Protein AF-A0A2I1HWG8-F1 (afdb_monomer)

Nearest PDB structures (foldseek):
  2mv4-assembly1_A  TM=3.698E-01  e=4.205E+00  Mason-Pfizer monkey virus

Radius of gyration: 22.38 Å; Cα contacts (8 Å, |Δi|>4): 53; chains: 1; bounding box: 55×50×61 Å

Organism: NCBI:txid588596

Sequence (105 aa):
IYILNNLQLQRNLRDRLNATCEKGKYASEQTPGKIRSVITSFKSDFPTFPVSVGDFVLQKITEDIVGNWAETERKKKIKEAQIQGIEPPPKRKNITPPNPKLKKM

Secondary structure (DSSP, 8-state):
--HHHHHHHHHHHHHHHHHHSPTT--GGGSPTTHHHHHHHHHHHH-TTS-HHHHHHHHHHHHHHHHHHHHHHHHHHHHHHHHHTT-PPPPP----PPPP------

Structure (mmCIF, N/CA/C/O backbone):
data_AF-A0A2I1HWG8-F1
#
_entry.id   AF-A0A2I1HWG8-F1
#
loop_
_atom_site.group_PDB
_atom_site.id
_atom_site.type_symbol
_atom_site.label_atom_id
_atom_site.label_alt_id
_atom_site.label_comp_id
_atom_site.label_asym_id
_atom_site.label_entity_id
_atom_site.label_seq_id
_atom_site.pdbx_PDB_ins_code
_atom_site.Cartn_x
_atom_site.Cartn_y
_atom_site.Cartn_z
_atom_site.occupancy
_atom_site.B_iso_or_equiv
_atom_site.auth_seq_id
_atom_site.auth_comp_id
_atom_site.auth_asym_id
_atom_site.auth_atom_id
_atom_site.pdbx_PDB_model_num
ATOM 1 N N . ILE A 1 1 ? 27.637 2.834 -8.449 1.00 49.03 1 ILE A N 1
ATOM 2 C CA . ILE A 1 1 ? 26.500 3.697 -8.876 1.00 49.03 1 ILE A CA 1
ATOM 3 C C . ILE A 1 1 ? 25.121 3.069 -8.577 1.00 49.03 1 ILE A C 1
ATOM 5 O O . ILE A 1 1 ? 24.176 3.805 -8.345 1.00 49.03 1 ILE A O 1
ATOM 9 N N . TYR A 1 2 ? 24.979 1.741 -8.463 1.00 50.56 2 TYR A N 1
ATOM 10 C CA . TYR A 1 2 ? 23.666 1.080 -8.313 1.00 50.56 2 TYR A CA 1
ATOM 11 C C . TYR A 1 2 ? 22.919 1.247 -6.968 1.00 50.56 2 TYR A C 1
ATOM 13 O O . TYR A 1 2 ? 21.705 1.071 -6.931 1.00 50.56 2 TYR A O 1
ATOM 21 N N . ILE A 1 3 ? 23.592 1.593 -5.866 1.00 48.94 3 ILE A N 1
ATOM 22 C CA . ILE A 1 3 ? 22.976 1.563 -4.520 1.00 48.94 3 ILE A CA 1
ATO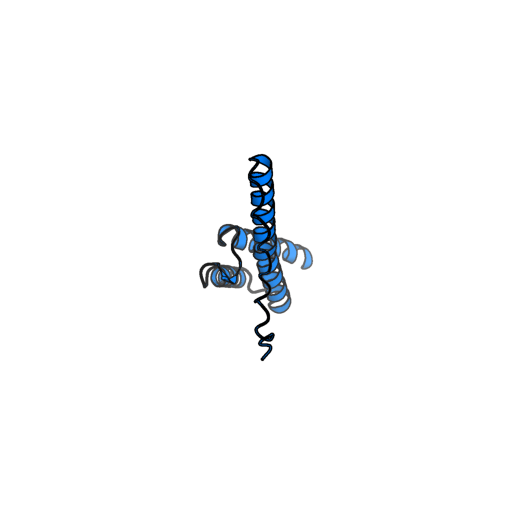M 23 C C . ILE A 1 3 ? 22.086 2.792 -4.247 1.00 48.94 3 ILE A C 1
ATOM 25 O O . ILE A 1 3 ? 21.051 2.669 -3.594 1.00 48.94 3 ILE A O 1
ATOM 29 N N . LEU A 1 4 ? 22.424 3.961 -4.806 1.00 49.41 4 LEU A N 1
ATOM 30 C CA . LEU A 1 4 ? 21.658 5.204 -4.608 1.00 49.41 4 LEU A CA 1
ATOM 31 C C . LEU A 1 4 ? 20.242 5.145 -5.209 1.00 49.41 4 LEU A C 1
ATOM 33 O O . LEU A 1 4 ? 19.339 5.815 -4.711 1.00 49.41 4 LEU A O 1
ATOM 37 N N . ASN A 1 5 ? 20.022 4.301 -6.223 1.00 65.31 5 ASN A N 1
ATOM 38 C CA . ASN A 1 5 ? 18.716 4.159 -6.867 1.00 65.31 5 ASN A CA 1
ATOM 39 C C . ASN A 1 5 ? 17.705 3.400 -6.003 1.00 65.31 5 ASN A C 1
ATOM 41 O O . ASN A 1 5 ? 16.516 3.699 -6.054 1.00 65.31 5 ASN A O 1
ATOM 45 N N . ASN A 1 6 ? 18.148 2.445 -5.178 1.00 70.69 6 ASN A N 1
ATOM 46 C CA . ASN A 1 6 ? 17.208 1.586 -4.462 1.00 70.69 6 ASN A CA 1
ATOM 47 C C . ASN A 1 6 ? 16.400 2.378 -3.425 1.00 70.69 6 ASN A C 1
ATOM 49 O O . ASN A 1 6 ? 15.178 2.321 -3.444 1.00 70.69 6 ASN A O 1
ATOM 53 N N . LEU A 1 7 ? 17.057 3.202 -2.602 1.00 74.06 7 LEU A N 1
ATOM 54 C CA . LEU A 1 7 ? 16.387 4.023 -1.583 1.00 74.06 7 LEU A CA 1
ATOM 55 C C . LEU A 1 7 ? 15.351 4.996 -2.169 1.00 74.06 7 LEU A C 1
ATOM 57 O O . LEU A 1 7 ? 14.296 5.205 -1.571 1.00 74.06 7 LEU A O 1
ATOM 61 N N . GLN A 1 8 ? 15.636 5.579 -3.335 1.00 78.81 8 GLN A N 1
ATOM 62 C CA . GLN A 1 8 ? 14.701 6.480 -4.015 1.00 78.81 8 GLN A CA 1
ATOM 63 C C . GLN A 1 8 ? 13.473 5.728 -4.534 1.00 78.81 8 GLN A C 1
ATOM 65 O O . GLN A 1 8 ? 12.345 6.192 -4.370 1.00 78.81 8 GLN A O 1
ATOM 70 N N . LEU A 1 9 ? 13.678 4.527 -5.075 1.00 79.19 9 LEU A N 1
ATOM 71 C CA . LEU A 1 9 ? 12.603 3.635 -5.507 1.00 79.19 9 LEU A CA 1
ATOM 72 C C . LEU A 1 9 ? 11.710 3.213 -4.332 1.00 79.19 9 LEU A C 1
ATOM 74 O O . LEU A 1 9 ? 10.487 3.228 -4.459 1.00 79.19 9 LEU A O 1
ATOM 78 N N . GLN A 1 10 ? 12.296 2.932 -3.164 1.00 78.06 10 GLN A N 1
ATOM 79 C CA . GLN A 1 10 ? 11.528 2.618 -1.954 1.00 78.06 10 GLN A CA 1
ATOM 80 C C . GLN A 1 10 ? 10.645 3.785 -1.502 1.00 78.06 10 GLN A C 1
ATOM 82 O O . GLN A 1 10 ? 9.476 3.586 -1.172 1.00 78.06 10 GLN A O 1
ATOM 87 N N . ARG A 1 11 ? 11.189 5.009 -1.496 1.00 82.19 11 ARG A N 1
ATOM 88 C CA . ARG A 1 11 ? 10.424 6.213 -1.135 1.00 82.19 11 ARG A CA 1
ATOM 89 C C . ARG A 1 11 ? 9.278 6.455 -2.108 1.00 82.19 11 ARG A C 1
ATOM 91 O O . ARG A 1 11 ? 8.148 6.616 -1.667 1.00 82.19 11 ARG A O 1
ATOM 98 N N . ASN A 1 12 ? 9.547 6.377 -3.409 1.00 85.44 12 ASN A N 1
ATOM 99 C CA . ASN A 1 12 ? 8.529 6.554 -4.441 1.00 85.44 12 ASN A CA 1
ATOM 100 C C . ASN A 1 12 ? 7.367 5.560 -4.278 1.00 85.44 12 ASN A C 1
ATOM 102 O O . ASN A 1 12 ? 6.200 5.951 -4.275 1.00 85.44 12 ASN A O 1
ATOM 106 N N . LEU A 1 13 ? 7.687 4.282 -4.070 1.00 82.38 13 LEU A N 1
ATOM 107 C CA . LEU A 1 13 ? 6.698 3.242 -3.813 1.00 82.38 13 LEU A CA 1
ATOM 108 C C . LEU A 1 13 ? 5.878 3.524 -2.547 1.00 82.38 13 LEU A C 1
ATOM 110 O O . LEU A 1 13 ? 4.651 3.413 -2.567 1.00 82.38 13 LEU A O 1
ATOM 114 N N . ARG A 1 14 ? 6.543 3.916 -1.455 1.00 81.88 14 ARG A N 1
ATOM 115 C CA . ARG A 1 14 ? 5.887 4.286 -0.195 1.00 81.88 14 ARG A CA 1
ATOM 116 C C . ARG A 1 14 ? 4.923 5.455 -0.383 1.00 81.88 14 ARG A C 1
ATOM 118 O O . ARG A 1 14 ? 3.805 5.404 0.123 1.00 81.88 14 ARG A O 1
ATOM 125 N N . ASP A 1 15 ? 5.325 6.478 -1.126 1.00 85.75 15 ASP A N 1
ATOM 126 C CA . ASP A 1 15 ? 4.498 7.658 -1.382 1.00 85.75 15 ASP A CA 1
ATOM 127 C C . ASP A 1 15 ? 3.276 7.314 -2.243 1.00 85.75 15 ASP A C 1
ATOM 129 O O . ASP A 1 15 ? 2.158 7.726 -1.928 1.00 85.75 15 ASP A O 1
ATOM 133 N N . ARG A 1 16 ? 3.447 6.467 -3.266 1.00 87.31 16 ARG A N 1
ATOM 134 C CA . ARG A 1 16 ? 2.336 5.950 -4.085 1.00 87.31 16 ARG A CA 1
ATOM 135 C C . ARG A 1 16 ? 1.347 5.117 -3.269 1.00 87.31 16 ARG A C 1
ATOM 137 O O . ARG A 1 16 ? 0.132 5.264 -3.430 1.00 87.31 16 ARG A O 1
ATOM 144 N N . LEU A 1 17 ? 1.852 4.267 -2.375 1.00 83.31 17 LEU A N 1
ATOM 145 C CA . LEU A 1 17 ? 1.020 3.489 -1.459 1.00 83.31 17 LEU A CA 1
ATOM 146 C C . LEU A 1 17 ? 0.265 4.406 -0.487 1.00 83.31 17 LEU A C 1
ATOM 148 O O . LEU A 1 17 ? -0.941 4.235 -0.334 1.00 83.31 17 LEU A O 1
ATOM 152 N N . ASN A 1 18 ? 0.920 5.420 0.086 1.00 81.00 18 ASN A N 1
ATOM 153 C CA . ASN A 1 18 ? 0.289 6.409 0.971 1.00 81.00 18 ASN A CA 1
ATOM 154 C C . ASN A 1 18 ? -0.793 7.251 0.282 1.00 81.00 18 ASN A C 1
ATOM 156 O O . ASN A 1 18 ? -1.756 7.654 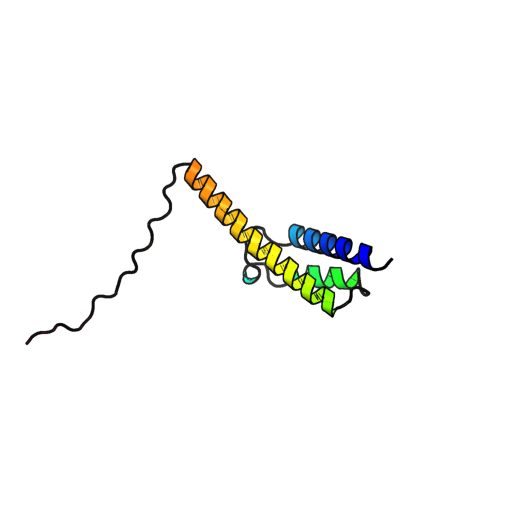0.933 1.00 81.00 18 ASN A O 1
ATOM 160 N N . ALA A 1 19 ? -0.632 7.542 -1.009 1.00 84.62 19 ALA A N 1
ATOM 161 C CA . ALA A 1 19 ? -1.617 8.289 -1.785 1.00 84.62 19 ALA A CA 1
ATOM 162 C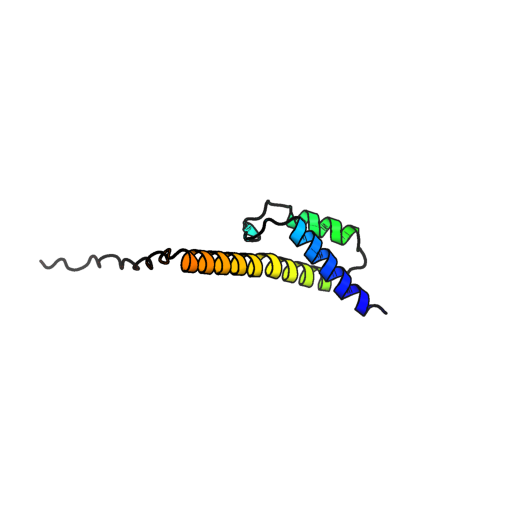 C . ALA A 1 19 ? -2.862 7.450 -2.126 1.00 84.62 19 ALA A C 1
ATOM 164 O O . ALA A 1 19 ? -3.955 7.995 -2.249 1.00 84.62 19 ALA A O 1
ATOM 165 N N . THR A 1 20 ? -2.701 6.131 -2.280 1.00 83.50 20 THR A N 1
ATOM 166 C CA . THR A 1 20 ? -3.764 5.244 -2.786 1.00 83.50 20 THR A CA 1
ATOM 167 C C . THR A 1 20 ? -4.486 4.473 -1.677 1.00 83.50 20 THR A C 1
ATOM 169 O O . THR A 1 20 ? -5.680 4.187 -1.790 1.00 83.50 20 THR A O 1
ATOM 172 N N . CYS A 1 21 ? -3.772 4.096 -0.615 1.00 79.94 21 CYS A N 1
ATOM 173 C CA . CYS A 1 21 ? -4.315 3.302 0.482 1.00 79.94 21 CYS A CA 1
ATOM 174 C C . CYS A 1 21 ? -5.095 4.179 1.464 1.00 79.94 21 CYS A C 1
ATOM 176 O O . CYS A 1 21 ? -4.703 5.299 1.790 1.00 79.94 21 CYS A O 1
ATOM 178 N N . GLU A 1 22 ? -6.198 3.646 1.980 1.00 76.69 22 GLU A N 1
ATOM 179 C CA . GLU A 1 22 ? -6.999 4.326 2.989 1.00 76.69 22 GLU A CA 1
ATOM 180 C C . GLU A 1 22 ? -6.270 4.319 4.332 1.00 76.69 22 GLU A C 1
ATOM 182 O O . GLU A 1 22 ? -5.831 3.281 4.831 1.00 76.69 22 GLU A O 1
ATOM 187 N N . LYS A 1 23 ? -6.131 5.504 4.923 1.00 73.94 23 LYS A N 1
ATOM 188 C CA . LYS A 1 23 ? -5.430 5.692 6.192 1.00 73.94 23 LYS A CA 1
ATOM 189 C C . LYS A 1 23 ? -6.173 5.001 7.336 1.00 73.94 23 LYS A C 1
ATOM 191 O O . LYS A 1 23 ? -7.389 5.117 7.451 1.00 73.94 23 LYS A O 1
ATOM 196 N N . GLY A 1 24 ? -5.421 4.327 8.206 1.00 69.75 24 GLY A N 1
ATOM 197 C CA . GLY A 1 24 ? -5.946 3.707 9.429 1.00 69.75 24 GLY A CA 1
ATOM 198 C C . GLY A 1 24 ? -6.660 2.366 9.231 1.00 69.75 24 GLY A C 1
ATOM 199 O O . GLY A 1 24 ? -7.250 1.873 10.187 1.00 69.75 24 GLY A O 1
ATOM 200 N N . LYS A 1 25 ? -6.600 1.781 8.029 1.00 68.81 25 LYS A N 1
ATOM 201 C CA . LYS A 1 25 ? -7.149 0.455 7.718 1.00 68.81 25 LYS A CA 1
ATOM 202 C C . LYS A 1 25 ? -6.052 -0.588 7.560 1.00 68.81 25 LYS A C 1
ATOM 204 O O . LYS A 1 25 ? -4.999 -0.293 6.987 1.00 68.81 25 LYS A O 1
ATOM 209 N N . TYR A 1 26 ? -6.330 -1.814 8.004 1.00 66.44 26 TYR A N 1
ATOM 210 C CA . TYR A 1 26 ? -5.456 -2.960 7.741 1.00 66.44 26 TYR A CA 1
ATOM 211 C C . TYR A 1 26 ? -5.420 -3.314 6.245 1.00 66.44 26 TYR A C 1
ATOM 213 O O . TYR A 1 26 ? -6.313 -2.956 5.484 1.00 66.44 26 TYR A O 1
ATOM 221 N N . ALA A 1 27 ? -4.402 -4.057 5.802 1.00 64.31 27 ALA A N 1
ATOM 222 C CA . ALA A 1 27 ? -4.206 -4.415 4.393 1.00 64.31 27 ALA A CA 1
ATOM 223 C C . ALA A 1 27 ? -5.374 -5.272 3.896 1.00 64.31 27 ALA A C 1
ATOM 225 O O . ALA A 1 27 ? -5.812 -5.127 2.761 1.00 64.31 27 ALA A O 1
ATOM 226 N N . SER A 1 28 ? -5.907 -6.111 4.787 1.00 69.81 28 SER A N 1
ATOM 227 C CA . SER A 1 28 ? -7.117 -6.911 4.597 1.00 69.81 28 SER A CA 1
ATOM 228 C C . SER A 1 28 ? -8.400 -6.083 4.485 1.00 69.81 28 SER A C 1
ATOM 230 O O . SER A 1 28 ? -9.393 -6.578 3.968 1.00 69.81 28 SER A O 1
ATOM 232 N N . GLU A 1 29 ? -8.395 -4.846 4.984 1.00 72.56 29 GLU A N 1
ATOM 233 C CA . GLU A 1 29 ? -9.540 -3.925 4.992 1.00 72.56 29 GLU A CA 1
ATOM 234 C C . GLU A 1 29 ? -9.465 -2.883 3.866 1.00 72.56 29 GLU A C 1
ATOM 236 O O . GLU A 1 29 ? -10.422 -2.139 3.636 1.00 72.56 29 GLU A O 1
ATOM 241 N N . GLN A 1 30 ? -8.327 -2.804 3.168 1.00 74.75 30 GLN A N 1
ATOM 242 C CA . GLN A 1 30 ? -8.190 -1.990 1.967 1.00 74.75 30 GLN A CA 1
ATOM 243 C C . GLN A 1 30 ? -9.080 -2.542 0.857 1.00 74.75 30 GLN A C 1
ATOM 245 O O . GLN A 1 30 ? -9.334 -3.745 0.780 1.00 74.75 30 GLN A O 1
ATOM 250 N N . THR A 1 31 ? -9.508 -1.669 -0.058 1.00 78.88 31 THR A N 1
ATOM 251 C CA . THR A 1 31 ? -10.241 -2.122 -1.243 1.00 78.88 31 THR A CA 1
ATOM 252 C C . THR A 1 31 ? -9.419 -3.188 -1.977 1.00 78.88 31 THR A C 1
ATOM 254 O O . THR A 1 31 ? -8.261 -2.916 -2.337 1.00 78.88 31 THR A O 1
ATOM 257 N N . PRO A 1 32 ? -9.993 -4.381 -2.224 1.00 76.12 32 PRO A N 1
ATOM 258 C CA . PRO A 1 32 ? -9.300 -5.451 -2.920 1.00 76.12 32 PRO A CA 1
ATOM 259 C C . PRO A 1 32 ? -8.712 -4.942 -4.235 1.00 76.12 32 PRO A C 1
ATOM 261 O O . PRO A 1 32 ? -9.381 -4.276 -5.020 1.00 76.12 32 PRO A O 1
ATOM 264 N N . GLY A 1 33 ? -7.430 -5.218 -4.461 1.00 78.56 33 GLY A N 1
ATOM 265 C CA . GLY A 1 33 ? -6.748 -4.840 -5.697 1.00 78.56 33 GLY A CA 1
ATOM 266 C C . GLY A 1 33 ? -6.110 -3.447 -5.725 1.00 78.56 33 GLY A C 1
ATOM 267 O O . GLY A 1 33 ? -5.232 -3.258 -6.561 1.00 78.56 33 GLY A O 1
ATOM 268 N N . LYS A 1 34 ? -6.415 -2.508 -4.810 1.00 82.00 34 LYS A N 1
ATOM 269 C CA . LYS A 1 34 ? -5.744 -1.182 -4.782 1.00 82.00 34 LYS A CA 1
ATOM 270 C C . LYS A 1 34 ? -4.231 -1.306 -4.594 1.00 82.00 34 LYS A C 1
ATOM 272 O O . LYS A 1 34 ? -3.461 -0.800 -5.405 1.00 82.00 34 LYS A O 1
ATOM 277 N N . ILE A 1 35 ? -3.810 -2.046 -3.567 1.00 78.00 35 ILE A N 1
ATOM 278 C CA . ILE A 1 35 ? -2.388 -2.310 -3.300 1.00 78.00 35 ILE A CA 1
ATOM 279 C C . ILE A 1 35 ? -1.758 -3.018 -4.506 1.00 78.00 35 ILE A C 1
ATOM 281 O O . ILE A 1 35 ? -0.742 -2.571 -5.028 1.00 78.00 35 ILE A O 1
ATOM 285 N N . ARG A 1 36 ? -2.407 -4.071 -5.020 1.00 79.19 36 ARG A N 1
ATOM 286 C CA . ARG A 1 36 ? -1.922 -4.827 -6.187 1.00 79.19 36 ARG A CA 1
ATOM 287 C C . ARG A 1 36 ? -1.757 -3.941 -7.426 1.00 79.19 36 ARG A C 1
ATOM 289 O O . ARG A 1 36 ? -0.789 -4.117 -8.161 1.00 79.19 36 ARG A O 1
ATOM 296 N N . SER A 1 37 ? -2.655 -2.983 -7.643 1.00 86.00 37 SER A N 1
ATOM 297 C CA . SER A 1 37 ? -2.581 -2.024 -8.747 1.00 86.00 37 SER A CA 1
ATOM 298 C C . SER A 1 37 ? -1.361 -1.112 -8.625 1.00 86.00 37 SER A C 1
ATOM 300 O O . SER A 1 37 ? -0.643 -0.941 -9.605 1.00 86.00 37 SER A O 1
ATOM 302 N N . VAL A 1 38 ? -1.087 -0.574 -7.430 1.00 85.50 38 VAL A N 1
ATOM 303 C CA . VAL A 1 38 ? 0.100 0.265 -7.172 1.00 85.50 38 VAL A CA 1
ATOM 304 C C . VAL A 1 38 ? 1.391 -0.527 -7.366 1.00 85.50 38 VAL A C 1
ATOM 306 O O . VAL A 1 38 ? 2.343 -0.032 -7.961 1.00 85.50 38 VAL A O 1
ATOM 309 N N . ILE A 1 39 ? 1.418 -1.779 -6.904 1.00 81.44 39 ILE A N 1
ATOM 310 C CA . ILE A 1 39 ? 2.565 -2.673 -7.095 1.00 81.44 39 ILE A CA 1
ATOM 311 C C . ILE A 1 39 ? 2.787 -2.949 -8.587 1.00 81.44 39 ILE A C 1
ATOM 313 O O . ILE A 1 39 ? 3.917 -2.901 -9.068 1.00 81.44 39 ILE A O 1
ATOM 317 N N . THR A 1 40 ? 1.711 -3.219 -9.329 1.00 84.12 40 THR A N 1
ATOM 318 C CA . THR A 1 40 ? 1.785 -3.541 -10.761 1.00 84.12 40 THR A CA 1
ATOM 319 C C . THR A 1 40 ? 2.268 -2.340 -11.573 1.00 84.12 40 THR A C 1
ATOM 321 O O . THR A 1 40 ? 3.165 -2.496 -12.399 1.00 84.12 40 THR A O 1
ATOM 324 N N . SER A 1 41 ? 1.749 -1.136 -11.304 1.00 87.81 41 SER A N 1
ATOM 325 C CA . SER A 1 41 ? 2.215 0.082 -11.979 1.00 87.81 41 SER A CA 1
ATOM 326 C C . SER A 1 41 ? 3.667 0.407 -11.631 1.00 87.81 41 SER A C 1
ATOM 328 O O . SER A 1 41 ? 4.450 0.745 -12.511 1.00 87.81 41 SER A O 1
ATOM 330 N N . PHE A 1 42 ? 4.072 0.217 -10.374 1.00 84.81 42 PHE A N 1
ATOM 331 C CA . PHE A 1 4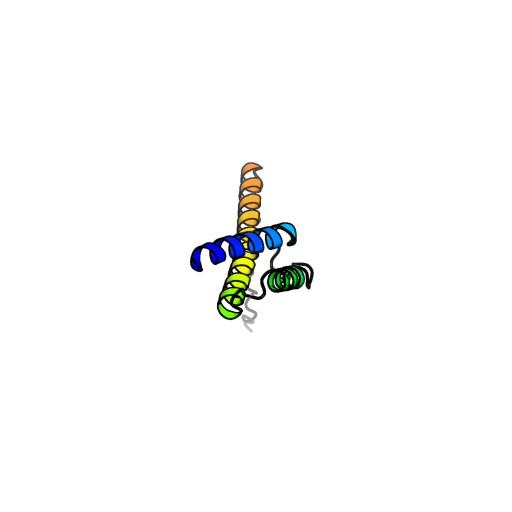2 ? 5.459 0.413 -9.960 1.00 84.81 42 PHE A CA 1
ATOM 332 C C . PHE A 1 42 ? 6.429 -0.558 -10.653 1.00 84.81 42 PHE A C 1
ATOM 334 O O . PHE A 1 42 ? 7.479 -0.133 -11.126 1.00 84.81 42 PHE A O 1
ATOM 341 N N . LYS A 1 43 ? 6.080 -1.848 -10.770 1.00 81.31 43 LYS A N 1
ATOM 342 C CA . LYS A 1 43 ? 6.902 -2.832 -11.505 1.00 81.31 43 LYS A CA 1
ATOM 343 C C . LYS A 1 43 ? 6.981 -2.513 -13.001 1.00 81.31 43 LYS A C 1
ATOM 345 O O . LYS A 1 43 ? 8.018 -2.762 -13.606 1.00 81.31 43 LYS A O 1
ATOM 350 N N . SER A 1 44 ? 5.918 -1.949 -13.579 1.00 84.75 44 SER A N 1
ATOM 351 C CA . SER A 1 44 ? 5.917 -1.486 -14.972 1.00 84.75 44 SER A CA 1
ATOM 352 C C . SER A 1 44 ? 6.867 -0.305 -15.189 1.00 84.75 44 SER A C 1
ATOM 354 O O . SER A 1 44 ? 7.591 -0.287 -16.178 1.00 84.75 44 SER A O 1
ATOM 356 N N . ASP A 1 45 ? 6.888 0.659 -14.265 1.00 86.19 45 ASP A N 1
ATOM 357 C CA . ASP A 1 45 ? 7.767 1.833 -14.354 1.00 86.19 45 ASP A CA 1
ATOM 358 C C . ASP A 1 45 ? 9.240 1.476 -14.086 1.00 86.19 45 ASP A C 1
ATOM 360 O O . ASP A 1 45 ? 10.152 2.124 -14.601 1.00 86.19 45 ASP A O 1
ATOM 364 N N . PHE A 1 46 ? 9.482 0.431 -13.288 1.00 83.56 46 PHE A N 1
ATOM 365 C CA . PHE A 1 46 ? 10.817 0.021 -12.851 1.00 83.56 46 PHE A CA 1
ATOM 366 C C . PHE A 1 46 ? 11.062 -1.484 -13.068 1.00 83.56 46 PHE A C 1
ATOM 368 O O . PHE A 1 46 ? 11.214 -2.235 -12.101 1.00 83.56 46 PHE A O 1
ATOM 375 N N . PRO A 1 47 ? 11.166 -1.950 -14.327 1.00 77.44 47 PRO A N 1
ATOM 376 C CA . PRO A 1 47 ? 11.305 -3.376 -14.648 1.00 77.44 47 PRO A CA 1
ATOM 377 C C . PRO A 1 47 ? 12.657 -3.969 -14.224 1.00 77.44 47 PRO A C 1
ATOM 379 O O . PRO A 1 47 ? 12.779 -5.173 -14.023 1.00 77.44 47 PRO A O 1
ATOM 382 N N . THR A 1 48 ? 13.681 -3.127 -14.063 1.00 74.88 48 THR A N 1
ATOM 383 C CA . THR A 1 48 ? 15.015 -3.513 -13.575 1.00 74.88 48 THR A CA 1
ATOM 384 C C . THR A 1 48 ? 15.092 -3.608 -12.053 1.00 74.88 48 THR A C 1
ATOM 386 O O . THR A 1 48 ? 16.139 -3.975 -11.518 1.00 74.88 48 THR A O 1
ATOM 389 N N . PHE A 1 49 ? 14.009 -3.283 -11.338 1.00 70.38 49 PHE A N 1
ATOM 390 C CA . PHE A 1 49 ? 13.955 -3.450 -9.895 1.00 70.38 49 PHE A CA 1
ATOM 391 C C . PHE A 1 49 ? 14.024 -4.950 -9.572 1.00 70.38 49 PHE A C 1
ATOM 393 O O . PHE A 1 49 ? 13.138 -5.701 -9.987 1.00 70.38 49 PHE A O 1
ATOM 400 N N . PRO A 1 50 ? 15.080 -5.421 -8.881 1.00 69.62 50 PRO A N 1
ATOM 401 C CA . PRO A 1 50 ? 15.293 -6.847 -8.677 1.00 69.62 50 PRO A CA 1
ATOM 402 C C . PRO A 1 50 ? 14.099 -7.438 -7.934 1.00 69.62 50 PRO A C 1
ATOM 404 O O . PRO A 1 50 ? 13.860 -7.084 -6.785 1.00 69.62 50 PRO A O 1
ATOM 407 N N . VAL A 1 51 ? 13.357 -8.329 -8.5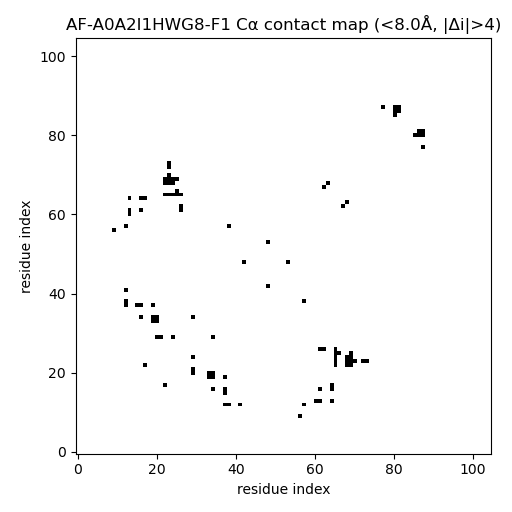98 1.00 63.06 51 VAL A N 1
ATOM 408 C CA . VAL A 1 51 ? 12.054 -8.839 -8.135 1.00 63.06 51 VAL A CA 1
ATOM 409 C C . VAL A 1 51 ? 12.127 -9.414 -6.720 1.00 63.06 51 V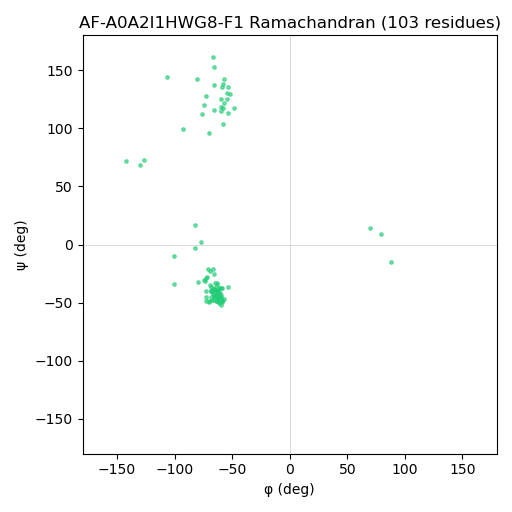AL A C 1
ATOM 411 O O . VAL A 1 51 ? 11.218 -9.187 -5.938 1.00 63.06 51 VAL A O 1
ATOM 414 N N . SER A 1 52 ? 13.227 -10.069 -6.344 1.00 71.06 52 SER A N 1
ATOM 415 C CA . SER A 1 52 ? 13.404 -10.661 -5.010 1.00 71.06 52 SER A CA 1
ATOM 416 C C . SER A 1 52 ? 13.570 -9.627 -3.890 1.00 71.06 52 SER A C 1
ATOM 418 O O . SER A 1 52 ? 12.879 -9.686 -2.876 1.00 71.06 52 SER A O 1
ATOM 420 N N . VAL A 1 53 ? 14.464 -8.652 -4.069 1.00 63.19 53 VAL A N 1
ATOM 421 C CA . VAL A 1 53 ? 14.644 -7.541 -3.117 1.00 63.19 53 VAL A CA 1
ATOM 422 C C . VAL A 1 53 ? 13.413 -6.644 -3.136 1.00 63.19 53 VAL A C 1
ATOM 424 O O . VAL A 1 53 ? 12.982 -6.137 -2.105 1.00 63.19 53 VAL A O 1
ATOM 427 N N . GLY A 1 54 ? 12.837 -6.470 -4.318 1.00 67.81 54 GLY A N 1
ATOM 428 C CA . GLY A 1 54 ? 11.685 -5.637 -4.540 1.00 67.81 54 GLY A CA 1
ATOM 429 C C . GLY A 1 54 ? 10.437 -6.173 -3.880 1.00 67.81 5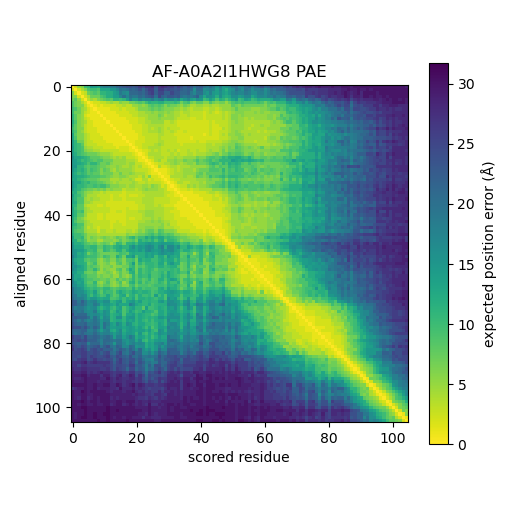4 GLY A C 1
ATOM 430 O O . GLY A 1 54 ? 9.798 -5.415 -3.168 1.00 67.81 54 GLY A O 1
ATOM 431 N N . ASP A 1 55 ? 10.122 -7.456 -4.039 1.00 71.69 55 ASP A N 1
ATOM 432 C CA . ASP A 1 55 ? 8.954 -8.076 -3.415 1.00 71.69 55 ASP A CA 1
ATOM 433 C C . ASP A 1 55 ? 9.094 -8.095 -1.877 1.00 71.69 55 ASP A C 1
ATOM 435 O O . ASP A 1 55 ? 8.127 -7.788 -1.182 1.00 71.69 55 ASP A O 1
ATOM 439 N N . PHE A 1 56 ? 10.301 -8.313 -1.329 1.00 70.25 56 PHE A N 1
ATOM 440 C CA . PHE A 1 56 ? 10.557 -8.190 0.117 1.00 70.25 56 PHE A CA 1
ATOM 441 C C . PHE A 1 56 ? 10.335 -6.761 0.632 1.00 70.25 56 PHE A C 1
ATOM 443 O O . PHE A 1 56 ? 9.676 -6.545 1.649 1.00 70.25 56 PHE A O 1
ATOM 450 N N . VAL A 1 57 ? 10.861 -5.763 -0.078 1.00 70.38 57 VAL A N 1
ATOM 451 C CA . VAL A 1 57 ? 10.702 -4.345 0.271 1.00 70.38 57 VAL A CA 1
ATOM 452 C C . VAL A 1 57 ? 9.253 -3.885 0.085 1.00 70.38 57 VAL A C 1
ATOM 454 O O . VAL A 1 57 ? 8.734 -3.164 0.931 1.00 70.38 57 VAL A O 1
ATOM 457 N N . LEU A 1 58 ? 8.578 -4.331 -0.976 1.00 72.88 58 LEU A N 1
ATOM 458 C CA . LEU A 1 58 ? 7.158 -4.096 -1.251 1.00 72.88 58 LEU A CA 1
ATOM 459 C C . LEU A 1 58 ? 6.300 -4.637 -0.111 1.00 72.88 58 LEU A C 1
ATOM 461 O O . LEU A 1 58 ? 5.436 -3.922 0.399 1.00 72.88 58 LEU A O 1
ATOM 465 N N . GLN A 1 59 ? 6.567 -5.869 0.320 1.00 70.94 59 GLN A N 1
ATOM 466 C CA . GLN A 1 59 ? 5.897 -6.485 1.454 1.00 70.94 59 GLN A CA 1
ATOM 467 C C . GLN A 1 59 ? 6.162 -5.692 2.736 1.00 70.94 59 GLN A C 1
ATOM 469 O O . GLN A 1 59 ? 5.215 -5.302 3.414 1.00 70.94 59 GLN A O 1
ATOM 474 N N . LYS A 1 60 ? 7.428 -5.368 3.026 1.00 71.88 60 LYS A N 1
ATOM 475 C CA . LYS A 1 60 ? 7.808 -4.647 4.244 1.00 71.88 60 LYS A CA 1
ATOM 476 C C . LYS A 1 60 ? 7.202 -3.247 4.307 1.00 71.88 60 LYS A C 1
ATOM 478 O O . LYS A 1 60 ? 6.693 -2.868 5.350 1.00 71.88 60 LYS A O 1
ATOM 483 N N . ILE A 1 61 ? 7.211 -2.496 3.204 1.00 72.69 61 ILE A N 1
ATOM 484 C CA . ILE A 1 61 ? 6.597 -1.163 3.116 1.00 72.69 61 ILE A CA 1
ATOM 485 C C . ILE A 1 61 ? 5.075 -1.267 3.228 1.00 72.69 61 ILE A C 1
ATOM 487 O O . ILE A 1 61 ? 4.465 -0.435 3.888 1.00 72.69 61 ILE A O 1
ATOM 491 N N . THR A 1 62 ? 4.454 -2.285 2.628 1.00 68.50 62 THR A N 1
ATOM 492 C CA . THR A 1 62 ? 3.007 -2.504 2.759 1.00 68.50 62 THR A CA 1
ATOM 493 C C . THR A 1 62 ? 2.635 -2.801 4.210 1.00 68.50 62 THR A C 1
ATOM 495 O O . THR A 1 62 ? 1.738 -2.161 4.747 1.00 68.50 62 THR A O 1
ATOM 498 N N . GLU A 1 63 ? 3.349 -3.717 4.864 1.00 69.00 63 GLU A N 1
ATOM 499 C CA . GLU A 1 63 ? 3.165 -4.055 6.279 1.00 69.00 63 GLU A CA 1
ATOM 500 C C . GLU A 1 63 ? 3.438 -2.859 7.199 1.00 69.00 63 GLU A C 1
ATOM 502 O O . GLU A 1 63 ? 2.692 -2.640 8.148 1.00 69.00 63 GLU A O 1
ATOM 507 N N . ASP A 1 64 ? 4.466 -2.061 6.908 1.00 68.25 64 ASP A N 1
ATOM 508 C CA . ASP A 1 64 ? 4.850 -0.904 7.715 1.00 68.25 64 ASP A CA 1
ATOM 509 C C . ASP A 1 64 ? 3.857 0.256 7.553 1.00 68.25 64 ASP A C 1
ATOM 511 O O . ASP A 1 64 ? 3.390 0.804 8.546 1.00 68.25 64 ASP A O 1
ATOM 515 N N . ILE A 1 65 ? 3.439 0.591 6.326 1.00 66.75 65 ILE A N 1
ATOM 516 C CA . ILE A 1 65 ? 2.407 1.615 6.089 1.00 66.75 65 ILE A CA 1
ATOM 517 C C . ILE A 1 65 ? 1.099 1.194 6.747 1.00 66.75 65 ILE A C 1
ATOM 519 O O . ILE A 1 65 ? 0.499 1.965 7.481 1.00 66.75 65 ILE A O 1
ATOM 523 N N . VAL A 1 66 ? 0.640 -0.024 6.502 1.00 62.41 66 VAL A N 1
ATOM 524 C CA . VAL A 1 66 ? -0.655 -0.476 7.003 1.00 62.41 66 VAL A CA 1
ATOM 525 C C . VAL A 1 66 ? -0.623 -0.668 8.523 1.00 62.41 66 VAL A C 1
ATOM 527 O O . VAL A 1 66 ? -1.502 -0.183 9.236 1.00 62.41 66 VAL A O 1
ATOM 530 N N . GLY A 1 67 ? 0.392 -1.370 9.025 1.00 63.12 67 GLY A N 1
ATOM 531 C CA . GLY A 1 67 ? 0.516 -1.759 10.426 1.00 63.12 67 GLY A CA 1
ATOM 532 C C . GLY A 1 67 ? 0.859 -0.589 11.341 1.00 63.12 67 GLY A C 1
ATOM 533 O O . GLY A 1 67 ? 0.171 -0.377 12.343 1.00 63.12 67 GLY A O 1
ATOM 534 N N . ASN A 1 68 ? 1.866 0.224 10.993 1.00 63.34 68 ASN A N 1
ATOM 535 C CA . ASN A 1 68 ? 2.215 1.381 11.820 1.00 63.34 68 ASN A CA 1
ATOM 536 C C . ASN A 1 68 ? 1.188 2.506 11.701 1.00 63.34 68 ASN A C 1
ATOM 538 O O . ASN A 1 68 ? 0.995 3.228 12.680 1.00 63.34 68 ASN A O 1
ATOM 542 N N . TRP A 1 69 ? 0.486 2.669 10.574 1.00 62.66 69 TRP A N 1
ATOM 543 C CA . TRP A 1 69 ? -0.523 3.728 10.468 1.00 62.66 69 TRP A CA 1
ATOM 544 C C . TRP A 1 69 ? -1.782 3.416 11.275 1.00 62.66 69 TRP A C 1
ATOM 546 O O . TRP A 1 69 ? -2.296 4.307 11.951 1.00 62.66 69 TRP A O 1
ATOM 556 N N . ALA A 1 70 ? -2.250 2.163 11.272 1.00 61.09 70 ALA A N 1
ATOM 557 C CA . ALA A 1 70 ? -3.365 1.739 12.119 1.00 61.09 70 ALA A CA 1
ATOM 558 C C . ALA A 1 70 ? -3.048 1.946 13.610 1.00 61.09 70 ALA A C 1
ATOM 560 O O . ALA A 1 70 ? -3.848 2.526 14.344 1.00 61.09 70 ALA A O 1
ATOM 561 N N . GLU A 1 71 ? -1.846 1.563 14.051 1.00 65.50 71 GLU A N 1
ATOM 562 C CA . GLU A 1 71 ? -1.429 1.741 15.445 1.00 65.50 71 GLU A CA 1
ATOM 563 C C . GLU A 1 71 ? -1.209 3.220 15.806 1.00 65.50 71 GLU A C 1
ATOM 565 O O . GLU A 1 71 ? -1.529 3.645 16.919 1.00 65.50 71 GLU A O 1
ATOM 570 N N . THR A 1 72 ? -0.715 4.034 14.868 1.00 63.94 72 THR A N 1
ATOM 571 C CA . THR A 1 72 ? -0.527 5.479 15.072 1.00 63.94 72 THR A CA 1
ATOM 572 C C . THR A 1 72 ? -1.866 6.208 15.181 1.00 63.94 72 THR A C 1
ATOM 574 O O . THR A 1 72 ? -2.054 6.989 16.114 1.00 63.94 72 THR A O 1
ATOM 577 N N . GLU A 1 73 ? -2.828 5.919 14.301 1.00 64.75 73 GLU A N 1
ATOM 578 C CA . GLU A 1 73 ? -4.184 6.484 14.372 1.00 64.75 73 GLU A CA 1
ATOM 579 C C . GLU A 1 73 ? -4.937 5.996 15.614 1.00 64.75 73 GLU A C 1
ATOM 581 O O . GLU A 1 73 ? -5.585 6.794 16.292 1.00 64.75 73 GLU A O 1
ATOM 586 N N . ARG A 1 74 ? -4.788 4.720 15.994 1.00 69.31 74 ARG A N 1
ATOM 587 C CA . ARG A 1 74 ? -5.337 4.190 17.250 1.00 69.31 74 ARG A CA 1
ATOM 588 C C . ARG A 1 74 ? -4.788 4.950 18.456 1.00 69.31 74 ARG A C 1
ATOM 590 O O . ARG A 1 74 ? -5.560 5.420 19.290 1.00 69.31 74 ARG A O 1
ATOM 597 N N . LYS A 1 75 ? -3.466 5.123 18.542 1.00 73.88 75 LYS A N 1
ATOM 598 C CA . LYS A 1 75 ? -2.817 5.897 19.614 1.00 73.88 75 LYS A CA 1
ATOM 599 C C . LYS A 1 75 ? -3.247 7.362 19.609 1.00 73.88 75 LYS A C 1
ATOM 601 O O . LYS A 1 75 ? -3.439 7.930 20.681 1.00 73.88 75 LYS A O 1
ATOM 606 N N . LYS A 1 76 ? -3.423 7.967 18.433 1.00 76.00 76 LYS A N 1
ATOM 607 C CA . LYS A 1 76 ? -3.906 9.345 18.292 1.00 76.00 76 LYS A CA 1
ATOM 608 C C . LYS A 1 76 ? -5.335 9.491 18.814 1.00 76.00 76 LYS A C 1
ATOM 610 O O . LYS A 1 76 ? -5.562 10.354 19.652 1.00 76.00 76 LYS A O 1
ATOM 615 N N . LYS A 1 77 ? -6.255 8.607 18.416 1.00 72.00 77 LYS A N 1
ATOM 616 C CA . LYS A 1 77 ? -7.640 8.603 18.914 1.00 72.00 77 LYS A CA 1
ATOM 617 C C . LYS A 1 77 ? -7.725 8.365 20.420 1.00 72.00 77 LYS A C 1
ATOM 619 O O . LYS A 1 77 ? -8.538 8.990 21.087 1.00 72.00 77 LYS A O 1
ATOM 624 N N . ILE A 1 78 ? -6.864 7.507 20.972 1.00 74.62 78 ILE A N 1
ATOM 625 C CA . ILE A 1 78 ? -6.774 7.299 22.426 1.00 74.62 78 ILE A CA 1
ATOM 626 C C . ILE A 1 78 ? -6.303 8.577 23.133 1.00 74.62 78 ILE A C 1
ATOM 628 O O . ILE A 1 78 ? -6.887 8.957 24.142 1.00 74.62 78 ILE A O 1
ATOM 632 N N . LYS A 1 79 ? -5.276 9.258 22.606 1.00 78.06 79 LYS A N 1
ATOM 633 C CA . LYS A 1 79 ? -4.810 10.540 23.158 1.00 78.06 79 LYS A CA 1
ATOM 634 C C . LYS A 1 79 ? -5.879 11.630 23.056 1.00 78.06 79 LYS A C 1
ATOM 636 O O . LYS A 1 79 ? -6.064 12.375 24.006 1.00 78.06 79 LYS A O 1
ATOM 641 N N . GLU A 1 80 ? -6.589 11.708 21.937 1.00 78.56 80 GLU A N 1
ATOM 642 C CA . GLU A 1 80 ? -7.673 12.673 21.728 1.00 78.56 80 GLU A CA 1
ATOM 643 C C . GLU A 1 80 ? -8.839 12.436 22.698 1.00 78.56 80 GLU A C 1
ATOM 645 O O . GLU A 1 80 ? -9.291 13.376 23.343 1.00 78.56 80 GLU A O 1
ATOM 650 N N . ALA A 1 81 ? -9.246 11.178 22.892 1.00 71.31 81 ALA A N 1
ATOM 651 C CA . ALA A 1 81 ? -10.253 10.801 23.883 1.00 71.31 81 ALA A CA 1
ATOM 652 C C . ALA A 1 81 ? -9.819 11.154 25.317 1.00 71.31 81 ALA A C 1
ATOM 654 O O . ALA A 1 81 ? -10.613 11.699 26.077 1.00 71.31 81 ALA A O 1
ATOM 655 N N . GLN A 1 82 ? -8.546 10.924 25.669 1.00 73.56 82 GLN A N 1
ATOM 656 C CA . GLN A 1 82 ? -7.995 11.320 26.972 1.00 73.56 82 GLN A CA 1
ATOM 657 C C . GLN A 1 82 ? -8.007 12.840 27.178 1.00 73.56 82 GLN A C 1
ATOM 659 O O . GLN A 1 82 ?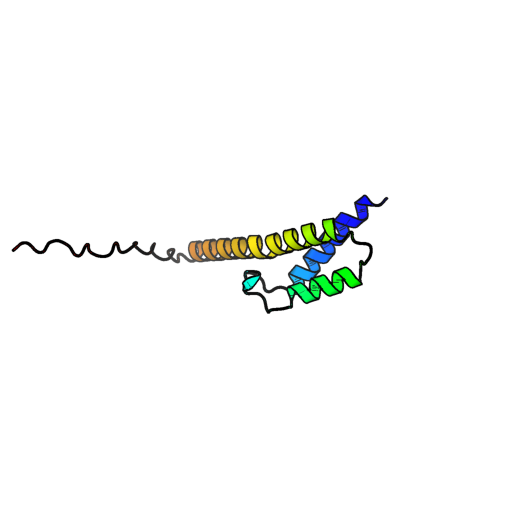 -8.346 13.299 28.264 1.00 73.56 82 GLN A O 1
ATOM 664 N N . ILE A 1 83 ? -7.671 13.623 26.147 1.00 77.75 83 ILE A N 1
ATOM 665 C CA . ILE A 1 83 ? -7.720 15.094 26.198 1.00 77.75 83 ILE A CA 1
ATOM 666 C C . ILE A 1 83 ? -9.167 15.586 26.346 1.00 77.75 83 ILE A C 1
ATOM 668 O O . ILE A 1 83 ? -9.421 16.535 27.080 1.00 77.75 83 ILE A O 1
ATOM 672 N N . GLN A 1 84 ? -10.118 14.926 25.684 1.00 79.00 84 GLN A N 1
ATOM 673 C CA . GLN A 1 84 ? -11.548 15.236 25.773 1.00 79.00 84 GLN A CA 1
ATOM 674 C C . GLN A 1 84 ? -12.209 14.717 27.066 1.00 79.00 84 GLN A C 1
ATOM 676 O O . GLN A 1 84 ? -13.415 14.877 27.234 1.00 79.00 84 GLN A O 1
ATOM 681 N N . GLY A 1 85 ? -11.451 14.098 27.980 1.00 69.12 85 GLY A N 1
ATOM 682 C CA . GLY A 1 85 ? -11.977 13.546 29.233 1.00 69.12 85 GLY A CA 1
ATOM 683 C C . GLY A 1 85 ? -12.872 12.317 29.048 1.00 69.12 85 GLY A C 1
ATOM 684 O O . GLY A 1 85 ? -13.582 11.927 29.972 1.00 69.12 85 GLY A O 1
ATOM 685 N N . ILE A 1 86 ? -12.855 11.699 27.865 1.00 67.50 86 ILE A N 1
ATOM 686 C CA . ILE A 1 86 ? -13.613 10.486 27.572 1.00 67.50 86 ILE A CA 1
ATOM 687 C C . ILE A 1 86 ? -12.879 9.322 28.235 1.00 67.50 86 ILE A C 1
ATOM 689 O O . ILE A 1 86 ? -11.765 8.962 27.838 1.00 67.50 86 ILE A O 1
ATOM 693 N N . GLU A 1 87 ? -13.500 8.729 29.255 1.00 62.41 87 GLU A N 1
ATOM 694 C CA . GLU A 1 87 ? -12.938 7.552 29.908 1.00 62.41 87 GLU A CA 1
ATOM 695 C C . GLU A 1 87 ? -12.765 6.412 28.892 1.00 62.41 87 GLU A C 1
ATOM 697 O O . GLU A 1 87 ? -13.662 6.146 28.081 1.00 62.41 87 GLU A O 1
ATOM 702 N N . PRO A 1 88 ? -11.612 5.717 28.904 1.00 63.78 88 PRO A N 1
ATOM 703 C CA . PRO A 1 88 ? -11.419 4.560 28.050 1.00 63.78 88 PRO A CA 1
ATOM 704 C C . PRO A 1 88 ? -12.519 3.529 28.337 1.00 63.78 88 PRO A C 1
ATOM 706 O O . PRO A 1 88 ? -12.895 3.346 29.499 1.00 63.78 88 PRO A O 1
ATOM 709 N N . PRO A 1 89 ? -13.025 2.828 27.306 1.00 65.50 89 PRO A N 1
ATOM 710 C CA . PRO A 1 89 ? -14.108 1.878 27.488 1.00 65.50 89 PRO A CA 1
ATOM 711 C C . PRO A 1 89 ? -13.732 0.868 28.582 1.00 65.50 89 PRO A C 1
ATOM 713 O O . PRO A 1 89 ? -12.597 0.368 28.580 1.00 65.50 89 PRO A O 1
ATOM 716 N N . PRO A 1 90 ? -14.655 0.559 29.515 1.00 63.12 90 PRO A N 1
ATOM 717 C CA . PRO A 1 90 ? -14.368 -0.344 30.614 1.00 63.12 90 PRO A CA 1
ATOM 718 C C . PRO A 1 90 ? -13.841 -1.658 30.045 1.00 63.12 90 PRO A C 1
ATOM 720 O O . PRO A 1 90 ? -14.441 -2.223 29.124 1.00 63.12 90 PRO A O 1
ATOM 723 N N . LYS A 1 91 ? -12.715 -2.154 30.578 1.00 66.56 91 LYS A N 1
ATOM 724 C CA . LYS A 1 91 ? -12.208 -3.486 30.228 1.00 66.56 91 LYS A CA 1
ATOM 725 C C . LYS A 1 91 ? -13.374 -4.463 30.348 1.00 66.56 91 LYS A C 1
ATOM 727 O O . LYS A 1 91 ? -13.925 -4.622 31.439 1.00 66.56 91 LYS A O 1
ATOM 732 N N . ARG A 1 92 ? -13.761 -5.095 29.234 1.00 63.78 92 ARG A N 1
ATOM 733 C CA . ARG A 1 92 ? -14.759 -6.167 29.253 1.00 63.78 92 ARG A CA 1
ATOM 734 C C . ARG A 1 92 ? -14.270 -7.188 30.275 1.00 63.78 92 ARG A C 1
ATOM 736 O O . ARG A 1 92 ? -13.209 -7.780 30.089 1.00 63.78 92 ARG A O 1
ATOM 743 N N . LYS A 1 93 ? -14.996 -7.336 31.387 1.00 64.06 93 LYS A N 1
ATOM 744 C CA . LYS A 1 93 ? -14.754 -8.435 32.320 1.00 64.06 93 LYS A CA 1
ATOM 745 C C . LYS A 1 93 ? -14.891 -9.706 31.492 1.00 64.06 93 LYS A C 1
ATOM 747 O O . LYS A 1 93 ? -15.933 -9.903 30.869 1.00 64.06 93 LYS A O 1
ATOM 752 N N . ASN A 1 94 ? -13.845 -10.530 31.450 1.00 60.94 94 ASN A N 1
ATOM 753 C CA . ASN A 1 94 ? -13.987 -11.905 30.996 1.00 60.94 94 ASN A CA 1
ATOM 754 C C . ASN A 1 94 ? -15.031 -12.528 31.918 1.00 60.94 94 ASN A C 1
ATOM 756 O O . ASN A 1 94 ? -14.768 -12.753 33.098 1.00 60.94 94 ASN A O 1
ATOM 760 N N . ILE A 1 95 ? -16.250 -12.681 31.407 1.00 60.03 95 ILE A N 1
ATOM 761 C CA . ILE A 1 95 ? -17.316 -13.365 32.115 1.00 60.03 95 ILE A CA 1
ATOM 762 C C . ILE A 1 95 ? -16.877 -14.822 32.095 1.00 60.03 95 ILE A C 1
ATOM 764 O O . ILE A 1 95 ? -17.028 -15.501 31.082 1.00 60.03 95 ILE A O 1
ATOM 768 N N . THR A 1 96 ? -16.236 -15.281 33.166 1.00 68.62 96 THR A N 1
ATOM 769 C CA . THR A 1 96 ? -16.023 -16.710 33.357 1.00 68.62 96 THR A CA 1
ATOM 770 C C . THR A 1 96 ? -17.416 -17.337 33.354 1.00 68.62 96 THR A C 1
ATOM 772 O O . THR A 1 96 ? -18.238 -16.942 34.187 1.00 68.62 96 THR A O 1
ATOM 775 N N . PRO A 1 97 ? -17.744 -18.232 32.406 1.00 66.81 97 PRO A N 1
ATOM 776 C CA . PRO A 1 97 ? -19.054 -18.859 32.399 1.00 66.81 97 PRO A CA 1
ATOM 777 C C . PRO A 1 97 ? -19.258 -19.587 33.736 1.00 66.81 97 PRO A C 1
ATOM 779 O O . PRO A 1 97 ? -18.312 -20.199 34.245 1.00 66.81 97 PRO A O 1
ATOM 782 N N . PRO A 1 98 ? -20.454 -19.505 34.345 1.00 66.75 98 PRO A N 1
ATOM 783 C CA . PRO A 1 98 ? -20.719 -20.179 35.605 1.00 66.75 98 PRO A CA 1
ATOM 784 C C . PRO A 1 98 ? -20.517 -21.687 35.422 1.00 66.75 98 PRO A C 1
ATOM 786 O O . PRO A 1 98 ? -21.087 -22.303 34.523 1.00 66.75 98 PRO A O 1
ATOM 789 N N . ASN A 1 99 ? -19.660 -22.265 36.263 1.00 61.72 99 ASN A N 1
ATOM 790 C CA . ASN A 1 99 ? -19.334 -23.687 36.255 1.00 61.72 99 ASN A CA 1
ATOM 791 C C . ASN A 1 99 ? -20.614 -24.519 36.502 1.00 61.72 99 ASN A C 1
ATOM 793 O O . ASN A 1 99 ? -21.211 -24.387 37.572 1.00 61.72 99 ASN A O 1
ATOM 797 N N . PRO A 1 100 ? -21.056 -25.384 35.570 1.00 63.66 100 PRO A N 1
ATOM 798 C CA . PRO A 1 100 ? -22.375 -26.016 35.647 1.00 63.66 100 PRO A CA 1
ATOM 799 C C . PRO A 1 100 ? -22.446 -27.254 36.562 1.00 63.66 100 PRO A C 1
ATOM 801 O O . PRO A 1 100 ? -23.390 -28.033 36.453 1.00 63.66 100 PRO A O 1
ATOM 804 N N . LYS A 1 101 ? -21.483 -27.493 37.463 1.00 61.81 101 LYS A N 1
ATOM 805 C CA . LYS A 1 101 ? -21.436 -28.738 38.255 1.00 61.81 101 LYS A CA 1
ATOM 806 C C . LYS A 1 101 ? -21.347 -28.498 39.759 1.00 61.81 101 LYS A C 1
ATOM 808 O O . LYS A 1 101 ? -20.335 -28.779 40.390 1.00 61.81 101 LYS A O 1
ATOM 813 N N . LEU A 1 102 ? -22.459 -28.056 40.338 1.00 57.53 102 LEU A N 1
ATOM 814 C CA . LEU A 1 102 ? -22.797 -28.382 41.722 1.00 57.53 102 LEU A CA 1
ATOM 815 C C . LEU A 1 102 ? -24.312 -28.608 41.844 1.00 57.53 102 LEU A C 1
ATOM 817 O O . LEU A 1 102 ? -25.039 -27.789 42.394 1.00 57.53 102 LEU A O 1
ATOM 821 N N . LYS A 1 103 ? -24.804 -29.733 41.313 1.00 48.94 103 LYS A N 1
ATOM 822 C CA . LYS A 1 103 ? -26.052 -30.326 41.809 1.00 48.94 103 LYS A CA 1
ATOM 823 C C . LYS A 1 103 ? -25.664 -31.341 42.881 1.00 48.94 103 LYS A C 1
ATOM 825 O O . LYS A 1 103 ? -25.225 -32.438 42.559 1.00 48.94 103 LYS A O 1
ATOM 830 N N . LYS A 1 104 ? -25.771 -30.926 44.145 1.00 48.06 104 LYS A N 1
ATOM 831 C CA . LYS A 1 104 ? -25.937 -31.843 45.275 1.00 48.06 104 LYS A CA 1
ATOM 832 C C . LYS A 1 104 ? -27.374 -32.359 45.233 1.00 48.06 104 LYS A C 1
ATOM 834 O O . LYS A 1 104 ? -28.296 -31.550 45.322 1.00 48.06 104 LYS A O 1
ATOM 839 N N . MET A 1 105 ? -27.527 -33.669 45.114 1.00 42.09 105 MET A N 1
ATOM 840 C CA . MET A 1 105 ? -28.612 -34.461 45.690 1.00 42.09 105 MET A CA 1
ATOM 841 C C . MET A 1 105 ? -28.061 -35.858 45.926 1.00 42.09 105 MET A C 1
ATOM 843 O O . MET A 1 105 ? -27.394 -36.361 44.995 1.00 42.09 105 MET A O 1
#

Solvent-accessible s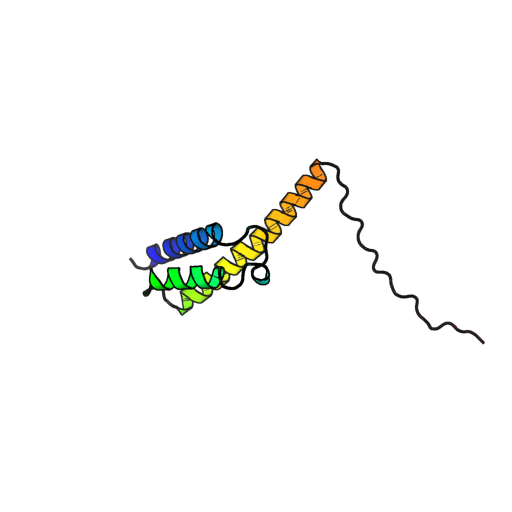urface area (backbone atoms only — not comparable to full-atom values): 6441 Å² total; per-residue (Å²): 129,75,72,71,54,52,63,54,53,52,49,53,53,50,52,54,47,63,73,71,52,66,84,59,36,48,76,89,68,40,67,87,58,55,67,59,50,54,53,51,52,49,44,67,79,38,71,84,54,53,64,72,65,42,52,53,50,51,49,50,49,50,50,46,55,26,52,52,36,28,54,48,48,50,52,48,53,53,51,50,32,54,72,71,67,47,75,75,78,76,79,77,73,80,75,74,76,81,79,91,80,79,82,86,129

pLDDT: mean 71.15, std 9.79, range [42.09, 87.81]

Foldseek 3Di:
DPPVVVVVLLVVLLVLCVVQFDFLAAPVRTDPCSLVVSLVVSCVVCVVPPCVVSVVSSVVSNCCRRVVRNVVVVVVVVVVCVVVVNDDDPDPPPPPDPDPDDDDD

Mean predicted aligned error: 14.38 Å